Protein AF-A0A8T6P1U4-F1 (afdb_monomer)

Sequence (46 aa):
VDGGINTETGRLAVDAGASVLVAGSSVFRSDAGIGAALSALREATQ

Mean predicted aligned error: 1.69 Å

pLDDT: mean 97.7, std 1.55, range [88.81, 98.56]

Foldseek 3Di:
DEDDDALVVLLVCVVVPDPDYDDDCQQPVDPVHNVVRVVSNVVSND

Structure (mmCIF, N/CA/C/O backbone):
data_AF-A0A8T6P1U4-F1
#
_entry.id   AF-A0A8T6P1U4-F1
#
loop_
_atom_site.group_PDB
_atom_site.id
_atom_site.type_symbol
_atom_site.label_atom_id
_atom_site.label_alt_id
_atom_site.label_comp_id
_atom_site.label_asym_id
_atom_site.label_entity_id
_atom_site.label_seq_id
_atom_site.pdbx_PDB_ins_code
_atom_site.Cartn_x
_atom_site.Cartn_y
_atom_site.Cartn_z
_atom_site.occupancy
_atom_site.B_iso_or_equiv
_atom_site.auth_seq_id
_atom_site.auth_comp_id
_atom_site.auth_asym_id
_atom_site.auth_atom_id
_atom_site.pdbx_PDB_model_num
ATOM 1 N N . VAL A 1 1 ? -2.126 -5.074 8.776 1.00 95.62 1 VAL A N 1
ATOM 2 C CA . VAL A 1 1 ? -2.375 -6.296 7.973 1.00 95.62 1 VAL A CA 1
ATOM 3 C C . VAL A 1 1 ? -1.187 -6.519 7.055 1.00 95.62 1 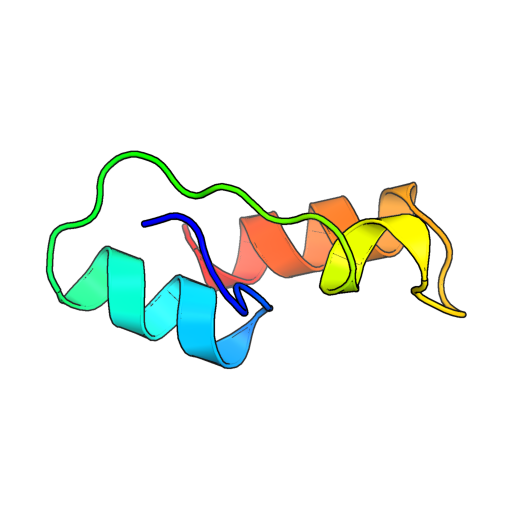VAL A C 1
ATOM 5 O O . VAL A 1 1 ? -0.770 -5.568 6.402 1.00 95.62 1 VAL 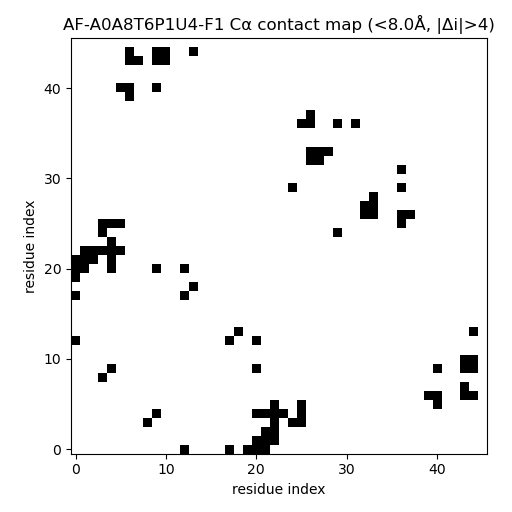A O 1
ATOM 8 N N . ASP A 1 2 ? -0.623 -7.726 7.054 1.00 95.31 2 ASP A N 1
ATOM 9 C CA . ASP A 1 2 ? 0.547 -8.107 6.252 1.00 95.31 2 ASP A CA 1
ATOM 10 C C . ASP A 1 2 ? 0.260 -9.435 5.542 1.00 95.31 2 ASP A C 1
ATOM 12 O O . ASP A 1 2 ? 0.194 -10.488 6.175 1.00 95.31 2 ASP A O 1
ATOM 16 N N . GLY A 1 3 ? -0.020 -9.356 4.241 1.00 95.19 3 GLY A N 1
ATOM 17 C CA . GLY A 1 3 ? -0.410 -10.504 3.425 1.00 95.19 3 GLY A CA 1
ATOM 18 C C . GLY A 1 3 ? -1.390 -10.118 2.322 1.00 95.19 3 GLY A C 1
ATOM 19 O O . GLY A 1 3 ? -2.541 -9.791 2.588 1.00 95.19 3 GLY A O 1
ATOM 20 N N . GLY A 1 4 ? -0.935 -10.158 1.067 1.00 96.62 4 GLY A N 1
ATOM 21 C CA . GLY A 1 4 ? -1.807 -9.958 -0.099 1.00 96.62 4 GLY A CA 1
ATOM 22 C C . GLY A 1 4 ? -2.409 -8.554 -0.248 1.00 96.62 4 GLY A C 1
ATOM 23 O O . GLY A 1 4 ? -3.404 -8.407 -0.953 1.00 96.62 4 GLY A O 1
ATOM 24 N N . ILE A 1 5 ? -1.834 -7.525 0.388 1.00 98.50 5 ILE A N 1
ATOM 25 C CA . ILE A 1 5 ? -2.316 -6.142 0.259 1.00 98.50 5 ILE A CA 1
ATOM 26 C C . ILE A 1 5 ? -2.118 -5.635 -1.173 1.00 98.50 5 ILE A C 1
ATOM 28 O O . ILE A 1 5 ? -0.998 -5.615 -1.679 1.00 98.50 5 ILE A O 1
ATOM 32 N N . ASN A 1 6 ? -3.202 -5.189 -1.798 1.00 98.31 6 ASN A N 1
ATOM 33 C CA . ASN A 1 6 ? -3.267 -4.433 -3.049 1.00 98.31 6 ASN A CA 1
ATOM 34 C C . ASN A 1 6 ? -4.304 -3.298 -2.888 1.00 98.31 6 ASN A C 1
ATOM 36 O O . ASN A 1 6 ? -4.723 -3.015 -1.769 1.00 98.31 6 ASN A O 1
ATOM 40 N N . THR A 1 7 ? -4.706 -2.620 -3.964 1.00 98.25 7 THR A N 1
ATOM 41 C CA . THR A 1 7 ? -5.685 -1.517 -3.885 1.00 98.25 7 THR A CA 1
ATOM 42 C C . THR A 1 7 ? -7.052 -1.966 -3.359 1.00 98.25 7 THR A C 1
ATOM 44 O O . THR A 1 7 ? -7.656 -1.274 -2.548 1.00 98.25 7 THR A O 1
ATOM 47 N N . GLU A 1 8 ? -7.523 -3.144 -3.762 1.00 98.38 8 GLU A N 1
ATOM 48 C CA . GLU A 1 8 ? -8.800 -3.705 -3.318 1.00 98.38 8 GLU A CA 1
ATOM 49 C C . GLU A 1 8 ? -8.728 -4.167 -1.857 1.00 98.38 8 GLU A C 1
ATOM 51 O O . GLU A 1 8 ? -9.490 -3.699 -1.010 1.00 98.38 8 GLU A O 1
ATOM 56 N N . THR A 1 9 ? -7.781 -5.049 -1.531 1.00 98.44 9 THR A N 1
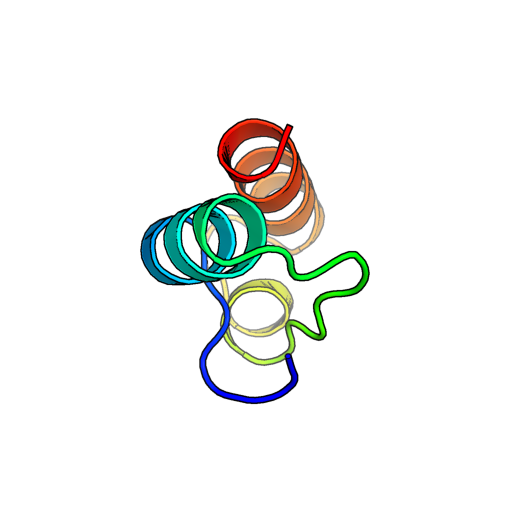ATOM 57 C CA . THR A 1 9 ? -7.658 -5.633 -0.186 1.00 98.44 9 THR A CA 1
ATOM 58 C C . THR A 1 9 ? -7.139 -4.632 0.842 1.00 98.44 9 THR A C 1
ATOM 60 O O . THR A 1 9 ? -7.464 -4.745 2.023 1.00 98.44 9 THR A O 1
ATOM 63 N N . GLY A 1 10 ? -6.374 -3.629 0.406 1.00 98.31 10 GLY A N 1
ATOM 64 C CA . GLY A 1 10 ? -5.954 -2.502 1.229 1.00 98.31 10 GLY A CA 1
ATOM 65 C C . GLY A 1 10 ? -7.147 -1.695 1.725 1.00 98.31 10 GLY A C 1
ATOM 66 O O . GLY A 1 10 ? -7.232 -1.442 2.926 1.00 98.31 10 GLY A O 1
ATOM 67 N N . ARG A 1 11 ? -8.095 -1.357 0.837 1.00 98.31 11 ARG A N 1
ATOM 68 C CA . ARG A 1 11 ? -9.319 -0.640 1.225 1.00 98.31 11 ARG A CA 1
ATOM 69 C C . ARG A 1 11 ? -10.133 -1.439 2.238 1.00 98.31 11 ARG A C 1
ATOM 71 O O . ARG A 1 11 ? -10.462 -0.924 3.297 1.00 98.31 11 ARG A O 1
ATOM 78 N N . LEU A 1 12 ? -10.356 -2.726 1.962 1.00 98.38 12 LEU A N 1
ATOM 79 C CA . LEU A 1 12 ? -11.077 -3.617 2.880 1.00 98.38 12 LEU A CA 1
ATOM 80 C C . LEU A 1 12 ? -10.399 -3.708 4.254 1.00 98.38 12 LEU A C 1
ATOM 82 O O . LEU A 1 12 ? -11.076 -3.749 5.278 1.00 98.38 12 LEU A O 1
ATOM 86 N N . ALA A 1 13 ? -9.065 -3.740 4.289 1.00 98.38 13 ALA A N 1
ATOM 87 C CA . ALA A 1 13 ? -8.320 -3.771 5.540 1.00 98.38 13 ALA A CA 1
ATOM 88 C C . ALA A 1 13 ? -8.499 -2.474 6.344 1.00 98.38 13 ALA A C 1
ATOM 90 O O . ALA A 1 13 ? -8.683 -2.552 7.558 1.00 98.38 13 ALA A O 1
ATOM 91 N N . VAL A 1 14 ? -8.473 -1.306 5.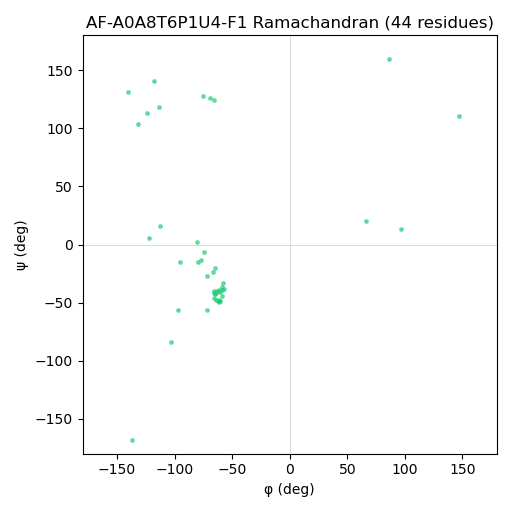692 1.00 98.25 14 VAL A N 1
ATOM 92 C CA . VAL A 1 14 ? -8.725 -0.009 6.347 1.00 98.25 14 VAL A CA 1
ATOM 93 C C . VAL A 1 14 ? -10.167 0.091 6.837 1.00 98.25 14 VAL A C 1
ATOM 95 O O . VAL A 1 14 ? -10.373 0.427 8.002 1.00 98.25 14 VAL A O 1
ATOM 98 N N . ASP A 1 15 ? -11.146 -0.290 6.013 1.00 98.19 15 ASP A N 1
ATOM 99 C CA . ASP A 1 15 ? -12.568 -0.326 6.390 1.00 98.19 15 ASP A CA 1
ATOM 100 C C . ASP A 1 15 ? -12.809 -1.237 7.610 1.00 98.19 15 ASP A C 1
ATOM 102 O O . ASP A 1 15 ? -13.655 -0.957 8.458 1.00 98.19 15 ASP A O 1
ATOM 106 N N . ALA A 1 16 ? -12.022 -2.311 7.738 1.00 98.06 16 ALA A N 1
ATOM 107 C CA . ALA A 1 16 ? -12.033 -3.218 8.885 1.00 98.06 16 ALA A CA 1
ATOM 108 C C . ALA A 1 16 ? -11.236 -2.708 10.109 1.00 98.06 16 ALA A C 1
ATOM 110 O O . ALA A 1 16 ? -11.142 -3.412 11.117 1.00 98.06 16 ALA A O 1
ATOM 111 N N . GLY A 1 17 ? -10.659 -1.505 10.046 1.00 98.19 17 GLY A N 1
ATOM 112 C CA . GLY A 1 17 ? -9.960 -0.849 11.154 1.00 98.19 17 GLY A CA 1
ATOM 113 C C . GLY A 1 17 ? -8.439 -1.022 11.169 1.00 98.19 17 GLY A C 1
ATOM 114 O O . GLY A 1 17 ? -7.801 -0.733 12.185 1.00 98.19 17 GLY A O 1
ATOM 115 N N . ALA A 1 18 ? -7.819 -1.493 10.083 1.00 98.06 18 ALA A N 1
ATOM 116 C CA . ALA A 1 18 ? -6.363 -1.559 10.006 1.00 98.06 18 ALA A CA 1
ATOM 117 C C . ALA A 1 18 ? -5.749 -0.153 9.920 1.00 98.06 18 ALA A C 1
ATOM 119 O O . ALA A 1 18 ? -6.044 0.615 9.012 1.00 98.06 18 ALA A O 1
ATOM 120 N N . SER A 1 19 ? -4.818 0.150 10.825 1.00 97.81 19 SER A N 1
ATOM 121 C CA . SER A 1 19 ? -4.070 1.416 10.843 1.00 97.81 19 SER A CA 1
ATOM 122 C C . SER A 1 19 ? -2.712 1.344 10.136 1.00 97.81 19 SER A C 1
ATOM 124 O O . SER A 1 19 ? -2.102 2.373 9.854 1.00 97.81 19 SER A O 1
ATOM 126 N N . VAL A 1 20 ? -2.218 0.132 9.857 1.00 98.00 20 VAL A N 1
ATOM 127 C CA . VAL A 1 20 ? -0.943 -0.119 9.171 1.00 98.00 20 VAL A CA 1
ATOM 128 C C . VAL A 1 20 ? -1.099 -1.288 8.201 1.00 98.00 20 VAL A C 1
ATOM 130 O O . VAL A 1 20 ? -1.587 -2.365 8.573 1.00 98.00 20 VAL A O 1
ATOM 133 N N . LEU A 1 21 ? -0.643 -1.090 6.964 1.00 98.31 21 LEU A N 1
ATOM 134 C CA . LEU A 1 21 ? -0.639 -2.086 5.894 1.00 98.31 21 LEU A CA 1
ATOM 135 C C . LEU A 1 21 ? 0.793 -2.387 5.445 1.00 98.31 21 LEU A C 1
ATOM 137 O O . LEU A 1 21 ? 1.609 -1.475 5.322 1.00 98.31 21 LEU A O 1
ATOM 141 N N . VAL A 1 22 ? 1.077 -3.655 5.156 1.00 98.19 22 VAL A N 1
ATOM 142 C CA . VAL A 1 22 ? 2.341 -4.090 4.549 1.00 98.19 22 VAL A CA 1
ATOM 143 C C . VAL A 1 22 ? 2.045 -4.620 3.149 1.00 98.19 22 VAL A C 1
ATOM 145 O O . VAL A 1 22 ? 1.293 -5.580 2.978 1.00 98.19 22 VAL A O 1
ATOM 148 N N . ALA A 1 23 ? 2.626 -3.970 2.140 1.00 98.00 23 ALA A N 1
ATOM 149 C CA . ALA A 1 23 ? 2.442 -4.296 0.731 1.00 98.00 23 ALA A CA 1
ATOM 150 C C . ALA A 1 23 ? 3.798 -4.558 0.064 1.00 98.00 23 ALA A C 1
ATOM 152 O O . ALA A 1 23 ? 4.628 -3.661 -0.061 1.00 98.00 23 ALA A O 1
ATOM 153 N N . GLY A 1 24 ? 4.016 -5.809 -0.346 1.00 97.88 24 GLY A N 1
ATOM 154 C CA . GLY A 1 24 ? 5.230 -6.250 -1.036 1.00 97.88 24 GLY A CA 1
ATOM 155 C C . GLY A 1 24 ? 4.99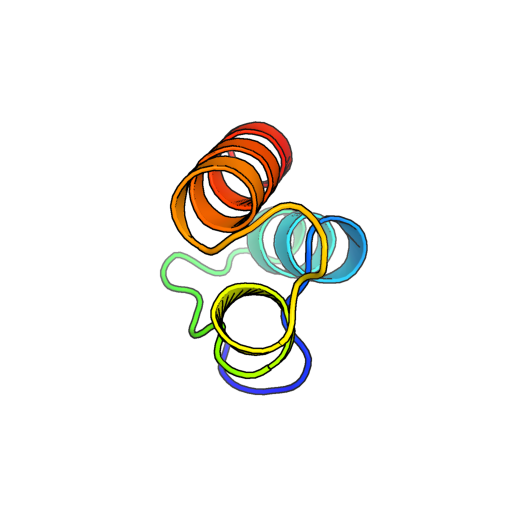5 -6.431 -2.533 1.00 97.88 24 GLY A C 1
ATOM 156 O O . GLY A 1 24 ? 5.277 -5.543 -3.333 1.00 97.88 24 GLY A O 1
ATOM 157 N N . SER A 1 25 ? 4.468 -7.595 -2.923 1.00 98.06 25 SER A N 1
ATOM 158 C CA . SER A 1 25 ? 4.333 -7.993 -4.333 1.00 98.06 25 SER A CA 1
ATOM 159 C C . SER A 1 25 ? 3.523 -7.011 -5.185 1.00 98.06 25 SER A C 1
ATOM 161 O O . SER A 1 25 ? 3.908 -6.758 -6.319 1.00 98.06 25 SER A O 1
ATOM 163 N N . SER A 1 26 ? 2.449 -6.428 -4.648 1.00 97.88 26 SER A N 1
ATOM 164 C CA . SER A 1 26 ? 1.617 -5.437 -5.354 1.00 97.88 26 SER A CA 1
ATOM 165 C C . SER A 1 26 ? 2.352 -4.132 -5.675 1.00 97.88 26 SER A C 1
ATOM 167 O O . SER A 1 26 ? 1.941 -3.415 -6.580 1.00 97.88 26 SER A O 1
ATOM 169 N N . VAL A 1 27 ? 3.447 -3.841 -4.965 1.00 98.31 27 VAL A N 1
ATOM 170 C CA . VAL A 1 27 ? 4.300 -2.672 -5.195 1.00 98.31 27 VAL A CA 1
ATOM 171 C C . VAL A 1 27 ? 5.505 -3.050 -6.054 1.00 98.31 27 VAL A C 1
ATOM 173 O O . VAL A 1 27 ? 5.719 -2.476 -7.118 1.00 98.31 27 VAL A O 1
ATOM 176 N N . PHE A 1 28 ? 6.289 -4.041 -5.620 1.00 98.31 28 PHE A N 1
ATOM 177 C CA . PHE A 1 28 ? 7.582 -4.363 -6.237 1.00 98.31 28 PHE A CA 1
ATOM 178 C C . PHE A 1 28 ? 7.490 -5.185 -7.525 1.00 98.31 28 PHE A C 1
ATOM 180 O O . PHE A 1 28 ? 8.479 -5.273 -8.247 1.00 98.31 28 PHE A O 1
ATOM 187 N N . ARG A 1 29 ? 6.336 -5.794 -7.820 1.00 98.19 29 ARG A N 1
ATOM 188 C CA . ARG A 1 29 ? 6.099 -6.533 -9.073 1.00 98.19 29 ARG A CA 1
ATOM 189 C C . ARG A 1 29 ? 5.072 -5.850 -9.977 1.00 98.19 29 ARG A C 1
ATOM 191 O O . ARG A 1 29 ? 4.530 -6.496 -10.862 1.00 98.19 29 ARG A O 1
ATOM 198 N N . SER A 1 30 ? 4.765 -4.579 -9.728 1.00 97.62 30 SER A N 1
ATOM 199 C CA . SER A 1 30 ? 3.833 -3.825 -10.564 1.00 97.62 30 SER A CA 1
ATOM 200 C C . SER A 1 30 ? 4.484 -3.416 -11.885 1.00 97.62 30 SER A C 1
ATOM 202 O O . SER A 1 30 ? 5.524 -2.754 -11.882 1.00 97.62 30 SER A O 1
ATOM 204 N N . ASP A 1 31 ? 3.822 -3.727 -13.000 1.00 97.44 31 ASP A N 1
ATOM 205 C CA . ASP A 1 31 ? 4.248 -3.318 -14.346 1.00 97.44 31 ASP A CA 1
ATOM 206 C C . ASP A 1 31 ? 4.172 -1.797 -14.552 1.00 97.44 31 ASP A C 1
ATOM 208 O O . ASP A 1 31 ? 4.898 -1.233 -15.367 1.00 97.44 31 ASP A O 1
ATOM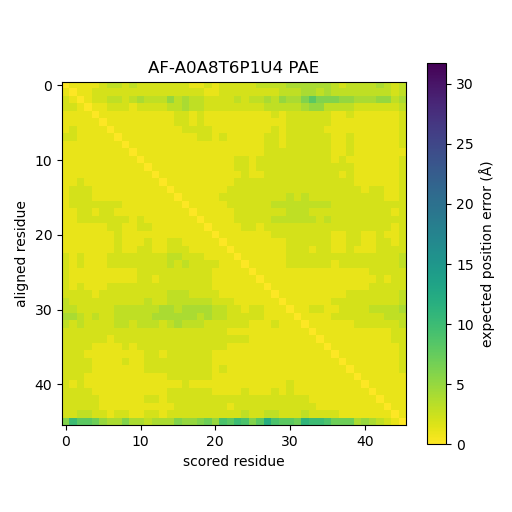 212 N N . ALA A 1 32 ? 3.332 -1.104 -13.773 1.00 96.25 32 ALA A N 1
ATOM 213 C CA . ALA A 1 32 ? 3.237 0.357 -13.781 1.00 96.25 32 ALA A CA 1
ATOM 214 C C . ALA A 1 32 ? 4.423 1.041 -13.068 1.00 96.25 32 ALA A C 1
ATOM 216 O O . ALA A 1 32 ? 4.545 2.268 -13.087 1.00 96.25 32 ALA A O 1
ATOM 217 N N . GLY A 1 33 ? 5.295 0.259 -12.427 1.00 98.19 33 GLY A N 1
ATOM 218 C CA . GLY A 1 33 ? 6.416 0.740 -11.631 1.00 98.19 33 GLY A CA 1
ATOM 219 C C . GLY A 1 33 ? 6.047 1.052 -10.178 1.00 98.19 33 GLY A C 1
ATOM 220 O O . GLY A 1 33 ? 4.891 1.283 -9.819 1.00 98.19 33 GLY A O 1
ATOM 221 N N . ILE A 1 34 ? 7.074 1.080 -9.322 1.00 98.50 34 ILE A N 1
ATOM 222 C CA . ILE A 1 34 ? 6.940 1.212 -7.860 1.00 98.50 34 ILE A CA 1
ATOM 223 C C . ILE A 1 34 ? 6.208 2.501 -7.465 1.00 98.50 34 ILE A C 1
ATOM 225 O O . ILE A 1 34 ? 5.331 2.471 -6.606 1.00 98.50 34 ILE A O 1
ATOM 229 N N . GLY A 1 35 ? 6.553 3.632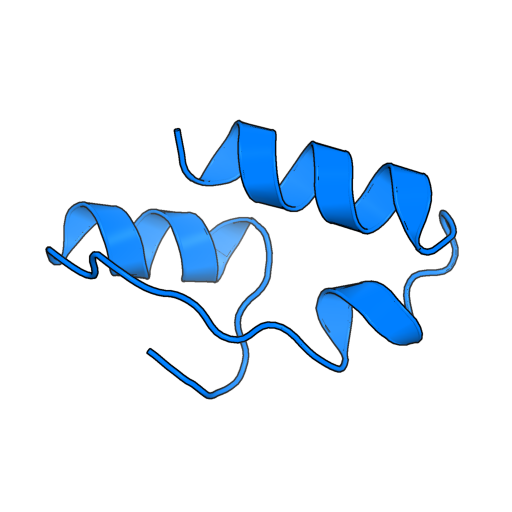 -8.090 1.00 98.44 35 GLY A N 1
ATOM 230 C CA . GLY A 1 35 ? 5.955 4.930 -7.767 1.00 98.44 35 GLY A CA 1
ATOM 231 C C . GLY A 1 35 ? 4.452 4.966 -8.043 1.00 98.44 35 GLY A C 1
ATOM 232 O O . GLY A 1 35 ? 3.679 5.328 -7.161 1.00 98.44 35 GLY A O 1
ATOM 233 N N . ALA A 1 36 ? 4.034 4.517 -9.230 1.00 98.50 36 ALA A N 1
ATOM 234 C CA . ALA A 1 36 ? 2.621 4.446 -9.595 1.00 98.50 36 ALA A CA 1
ATOM 235 C C . ALA A 1 36 ? 1.850 3.468 -8.694 1.00 98.50 36 ALA A C 1
ATOM 237 O O . ALA A 1 36 ? 0.746 3.779 -8.253 1.00 98.50 36 ALA A O 1
ATOM 238 N N . ALA A 1 37 ? 2.452 2.323 -8.357 1.00 98.38 37 ALA A N 1
ATOM 239 C CA . ALA A 1 37 ? 1.844 1.347 -7.457 1.00 98.38 37 ALA A CA 1
ATOM 240 C C . ALA A 1 37 ? 1.64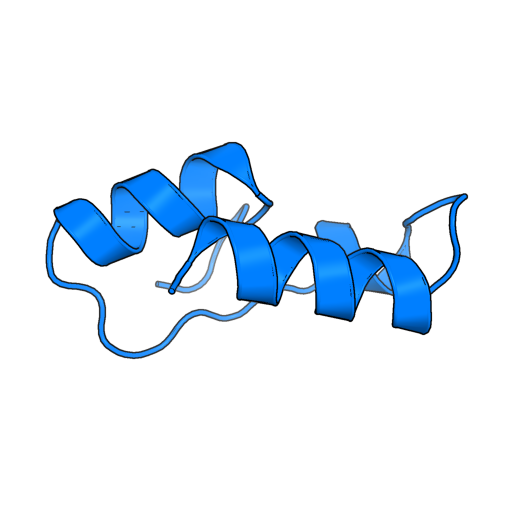4 1.895 -6.032 1.00 98.38 37 ALA A C 1
ATOM 242 O O . ALA A 1 37 ? 0.590 1.685 -5.433 1.00 98.38 37 ALA A O 1
ATOM 243 N N . LEU A 1 38 ? 2.629 2.626 -5.496 1.00 98.25 38 LEU A N 1
ATOM 244 C CA . LEU A 1 38 ? 2.515 3.281 -4.191 1.00 98.25 38 LEU A CA 1
ATOM 245 C C . LEU A 1 38 ? 1.441 4.372 -4.188 1.00 98.25 38 LEU A C 1
ATOM 247 O O . LEU A 1 38 ?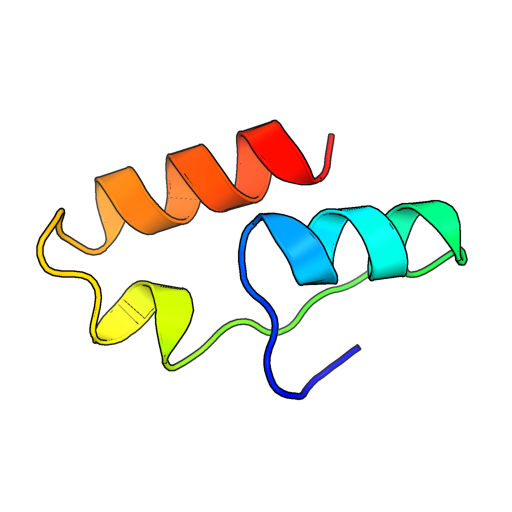 0.682 4.450 -3.222 1.00 98.25 38 LEU A O 1
ATOM 251 N N . SER A 1 39 ? 1.364 5.195 -5.238 1.00 98.56 39 SER A N 1
ATOM 252 C CA . SER A 1 39 ? 0.322 6.222 -5.359 1.00 98.56 39 SER A CA 1
ATOM 253 C C . SER A 1 39 ? -1.070 5.600 -5.398 1.00 98.56 39 SER A C 1
ATOM 255 O O . SER A 1 39 ? -1.909 5.961 -4.581 1.00 98.56 39 SER A O 1
ATOM 257 N N . ALA A 1 40 ? -1.282 4.593 -6.250 1.00 98.31 40 ALA A N 1
ATOM 258 C CA . ALA A 1 40 ? -2.567 3.905 -6.350 1.00 98.31 40 ALA A CA 1
ATOM 259 C C . ALA A 1 40 ? -2.977 3.239 -5.024 1.00 98.31 40 ALA A C 1
ATOM 261 O O . ALA A 1 40 ? -4.136 3.311 -4.620 1.00 98.31 40 ALA A O 1
ATOM 262 N N . LEU A 1 41 ? -2.031 2.609 -4.315 1.00 98.25 41 LEU A N 1
ATOM 263 C CA . LEU A 1 41 ? -2.311 2.001 -3.014 1.00 98.25 41 LEU A CA 1
ATOM 264 C C . LEU A 1 41 ? -2.682 3.051 -1.957 1.00 98.25 41 LEU A C 1
ATOM 266 O O . LEU A 1 41 ? -3.591 2.809 -1.166 1.00 98.25 41 LEU A O 1
ATOM 270 N N . ARG A 1 42 ? -2.009 4.210 -1.944 1.00 97.88 42 ARG A N 1
ATOM 271 C CA . ARG A 1 42 ? -2.357 5.323 -1.045 1.00 97.88 42 ARG A CA 1
ATOM 272 C C . ARG A 1 42 ? -3.743 5.875 -1.356 1.00 97.88 42 ARG A C 1
ATOM 274 O O . ARG A 1 42 ? -4.534 6.003 -0.435 1.00 97.88 42 ARG A O 1
ATOM 281 N N . GLU A 1 43 ? -4.047 6.135 -2.624 1.00 98.25 43 GLU A N 1
ATOM 282 C CA . GLU A 1 43 ? -5.363 6.633 -3.051 1.00 98.25 43 GLU A CA 1
ATOM 283 C C . GLU A 1 43 ? -6.498 5.676 -2.668 1.00 98.25 43 GLU A C 1
ATOM 285 O O . GLU A 1 43 ? -7.574 6.119 -2.287 1.00 98.25 43 GLU A O 1
ATOM 290 N N . ALA A 1 44 ? -6.261 4.364 -2.723 1.00 97.62 44 ALA A N 1
ATOM 291 C CA . ALA A 1 44 ? -7.267 3.365 -2.368 1.00 97.62 44 ALA A CA 1
ATOM 292 C C . ALA A 1 44 ? -7.479 3.180 -0.851 1.00 97.62 44 ALA A C 1
ATOM 294 O O . ALA A 1 44 ? -8.425 2.498 -0.459 1.00 97.62 44 ALA A O 1
ATOM 295 N N . THR A 1 45 ? -6.588 3.711 -0.005 1.00 97.25 45 THR A N 1
ATOM 296 C CA . THR A 1 45 ? -6.559 3.454 1.452 1.00 97.25 45 THR A CA 1
ATOM 297 C C . THR A 1 45 ? -6.668 4.715 2.311 1.00 97.25 45 THR A C 1
ATOM 299 O O . THR A 1 45 ? -6.544 4.630 3.534 1.00 97.25 45 THR A O 1
ATOM 302 N N . GLN A 1 46 ? -6.889 5.868 1.677 1.00 88.81 46 GLN A N 1
ATOM 303 C CA . GLN A 1 46 ? -7.252 7.140 2.307 1.00 88.81 46 GLN A CA 1
ATOM 304 C C . GLN A 1 46 ? -8.765 7.340 2.285 1.00 88.81 46 GLN A C 1
ATOM 306 O O . GLN A 1 46 ? -9.262 7.949 3.257 1.00 88.81 46 GLN A O 1
#

Nearest PDB structures (foldseek):
  3ajx-assembly1_B  TM=9.233E-01  e=1.811E-01  Mycobacterium gastri
  7sbj-assembly1_C  TM=9.273E-01  e=2.391E-01  Stenotrophomonas maltophilia K279a
  1yad-assembly1_B  TM=8.780E-01  e=1.919E+00  Bacillus subtilis
  3qh2-assembly2_D  TM=7.173E-01  e=2.911E+00  Bacillus subtilis

Secondary structure (DSSP, 8-state):
-BSS--HHHHHHHHHTT-S--B-SHHHHT-TT-HHHHHHHHHHTT-

Radius of gyration: 9.74 Å; Cα contacts (8 Å, |Δi|>4): 49; chains: 1; bounding box: 20×18×26 Å

Solvent-accessible surface area (backbone atoms only — not comparable to full-atom values): 2644 Å² total; per-residue (Å²): 84,79,72,84,31,37,47,68,51,35,27,55,40,38,78,73,68,46,90,53,78,42,61,55,66,53,25,81,68,34,92,80,33,51,68,54,31,50,50,51,38,48,68,42,56,111